Protein AF-A0A970F0F8-F1 (afdb_monomer_lite)

Foldseek 3Di:
DDPPPPDPDQKDWDFDDDPNDGPDIAIDHALDVVVRHGDDSPRDDDPPPVVLVVVLVVQVVCVVVVNFDQQAQPCVVVVVDDDPDPCSRRQGNVCVSVVNSPDDDPVVCVVPPPDDDPPPPDDDD

Secondary structure (DSSP, 8-state):
-------S-SEEEEEEEETTEEEEEEEEEEEETTTTEE--TT-----GGGHHHHHHHHHHHHHHTTS--TTSBGGGT-TT---SSGGGGG-BHHHHHTT-S-PPPHHHHHHS-SSPPPPS-PPP-

pLDDT: mean 85.08, std 20.44, range [35.25, 98.69]

Radius of gyration: 21.73 Å; chains: 1; bounding box: 48×27×54 Å

Sequence (125 aa):
MLETLATSASAATVAILGGDDIVYGEAFGMANPRDQVPASTHTQFNIGLISKVFAAAAILMLRDDSLIGLDEPVIAHLPEFTMAHPRHTLITVRMLLNHTSGLPGTHAAMTASPWPKPSSSAPQA

Structure (mmCIF, N/CA/C/O backbone):
data_AF-A0A970F0F8-F1
#
_entry.id   AF-A0A970F0F8-F1
#
loop_
_atom_site.group_PDB
_atom_site.id
_atom_site.type_symbol
_atom_site.label_atom_id
_atom_site.label_alt_id
_atom_site.label_comp_id
_atom_site.label_asym_id
_atom_site.label_entity_id
_atom_site.label_seq_id
_atom_site.pdbx_PDB_ins_code
_atom_site.Cartn_x
_atom_site.Cartn_y
_atom_site.Cartn_z
_atom_site.occupancy
_atom_site.B_iso_or_equiv
_atom_site.auth_seq_id
_atom_site.auth_comp_id
_atom_site.auth_asym_id
_atom_site.auth_atom_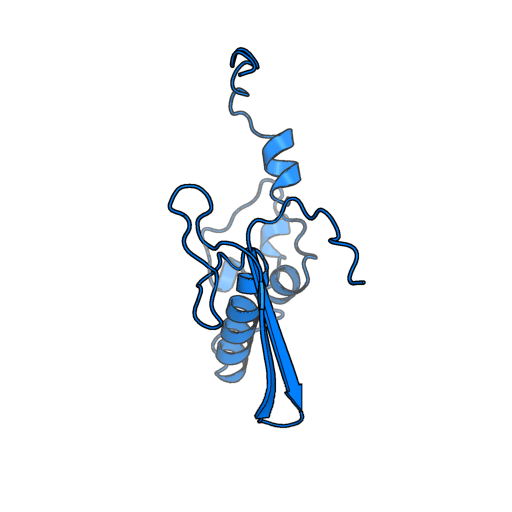id
_atom_site.pdbx_PDB_model_num
ATOM 1 N N . MET A 1 1 ? -14.343 -16.450 31.538 1.00 35.25 1 MET A N 1
ATOM 2 C CA . MET A 1 1 ? -12.939 -16.276 31.954 1.00 35.25 1 MET A CA 1
ATOM 3 C C . MET A 1 1 ? -12.134 -16.052 30.683 1.00 35.25 1 MET A C 1
ATOM 5 O O . MET A 1 1 ? -11.707 -17.013 30.066 1.00 35.25 1 MET A O 1
ATOM 9 N N . LEU A 1 2 ? -12.089 -14.806 30.205 1.00 38.09 2 LEU A N 1
ATOM 10 C CA . LEU A 1 2 ? -11.228 -14.406 29.092 1.00 38.09 2 LEU A CA 1
ATOM 11 C C . LEU A 1 2 ? -9.954 -13.892 29.748 1.00 38.09 2 LEU A C 1
ATOM 13 O O . LEU A 1 2 ? -9.971 -12.833 30.371 1.00 38.09 2 LEU A O 1
ATOM 17 N N . GLU A 1 3 ? -8.901 -14.704 29.720 1.00 39.94 3 GLU A N 1
ATOM 18 C CA . GLU A 1 3 ? -7.576 -14.242 30.107 1.00 39.94 3 GLU A CA 1
ATOM 19 C C . GLU A 1 3 ? -7.193 -13.105 29.166 1.00 39.94 3 GLU A C 1
ATOM 21 O O . GLU A 1 3 ? -7.081 -13.281 27.952 1.00 39.94 3 GLU A O 1
ATOM 26 N N . THR A 1 4 ? -7.052 -11.915 29.740 1.00 45.69 4 THR A N 1
ATOM 27 C CA . THR A 1 4 ? -6.481 -10.754 29.077 1.00 45.69 4 THR A CA 1
ATOM 28 C C . THR A 1 4 ? -5.088 -11.145 28.606 1.00 45.69 4 THR A C 1
ATOM 30 O O . THR A 1 4 ? -4.149 -11.197 29.400 1.00 45.69 4 THR A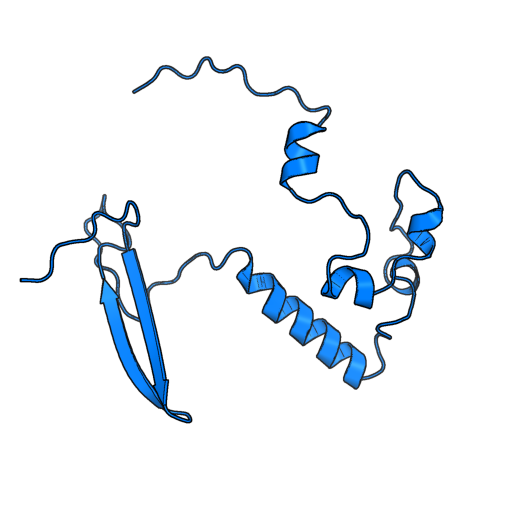 O 1
ATOM 33 N N . LEU A 1 5 ? -4.936 -11.424 27.310 1.00 44.66 5 LEU A N 1
ATOM 34 C CA . LEU A 1 5 ? -3.633 -11.338 26.671 1.00 44.66 5 LEU A CA 1
ATOM 35 C C . LEU A 1 5 ? -3.163 -9.910 26.937 1.00 44.66 5 LEU A C 1
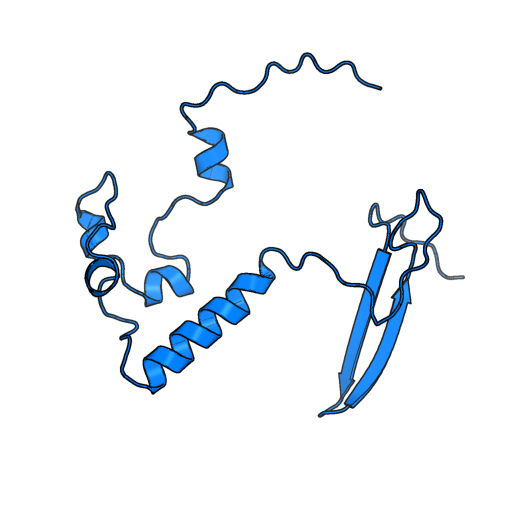ATOM 37 O O . LEU A 1 5 ? -3.749 -8.961 26.421 1.00 44.66 5 LEU A O 1
ATOM 41 N N . ALA A 1 6 ? -2.174 -9.752 27.815 1.00 45.75 6 ALA A N 1
ATOM 42 C CA . ALA A 1 6 ? -1.528 -8.477 28.070 1.00 45.75 6 ALA A CA 1
ATOM 43 C C . ALA A 1 6 ? -0.773 -8.071 26.798 1.00 45.75 6 ALA A C 1
ATOM 45 O O . ALA A 1 6 ? 0.431 -8.270 26.659 1.00 45.75 6 ALA A O 1
ATOM 46 N N . THR A 1 7 ? -1.512 -7.568 25.816 1.00 55.59 7 THR A N 1
ATOM 47 C CA . THR A 1 7 ? -0.962 -6.954 24.623 1.00 55.59 7 THR A CA 1
ATOM 48 C C . THR A 1 7 ? -0.483 -5.564 25.011 1.00 55.59 7 THR A C 1
ATOM 50 O O . THR A 1 7 ? -1.224 -4.799 25.620 1.00 55.59 7 THR A O 1
ATOM 53 N N . SER A 1 8 ? 0.735 -5.198 24.618 1.00 73.69 8 SER A N 1
ATOM 54 C CA . SER A 1 8 ? 1.240 -3.818 24.712 1.00 73.69 8 SER A CA 1
ATOM 55 C C . SER A 1 8 ? 0.449 -2.817 23.854 1.00 73.69 8 SER A C 1
ATOM 57 O O . SER A 1 8 ? 0.688 -1.613 23.927 1.00 73.69 8 SER A O 1
ATOM 59 N N . ALA A 1 9 ? -0.479 -3.298 23.023 1.00 79.56 9 ALA A N 1
ATOM 60 C CA . ALA A 1 9 ? -1.382 -2.473 22.240 1.00 79.56 9 ALA A CA 1
ATOM 61 C C . ALA A 1 9 ? -2.463 -1.851 23.135 1.00 79.56 9 ALA A C 1
ATOM 63 O O . ALA A 1 9 ? -3.159 -2.554 23.865 1.00 79.56 9 ALA A O 1
ATOM 64 N N . SER A 1 10 ? -2.631 -0.529 23.045 1.00 91.94 10 SER A N 1
ATOM 65 C CA . SER A 1 10 ? -3.657 0.194 23.799 1.00 91.94 10 SER A CA 1
ATOM 66 C C . SER A 1 10 ? -5.064 -0.006 23.245 1.00 91.94 10 SER A C 1
ATOM 68 O O . SER A 1 10 ? -6.020 0.102 24.005 1.00 91.94 10 SER A O 1
ATOM 70 N N . ALA A 1 11 ? -5.195 -0.290 21.946 1.00 95.31 11 ALA A N 1
ATOM 71 C CA . ALA A 1 11 ? -6.470 -0.498 21.273 1.00 95.31 11 ALA A CA 1
ATOM 72 C C . ALA A 1 11 ? -6.344 -1.408 20.047 1.00 95.31 11 ALA A C 1
ATOM 74 O O . ALA A 1 11 ? -5.290 -1.472 19.413 1.00 95.31 11 ALA A O 1
ATOM 75 N N . ALA A 1 12 ? -7.455 -2.049 19.691 1.00 95.56 12 ALA A N 1
ATOM 76 C CA . ALA A 1 12 ? -7.632 -2.784 18.445 1.00 95.56 12 ALA A CA 1
ATOM 77 C C . ALA A 1 12 ? -9.090 -2.694 17.977 1.00 95.56 12 ALA A C 1
ATOM 79 O O . ALA A 1 12 ? -10.007 -2.571 18.787 1.00 95.56 12 ALA A O 1
ATOM 80 N N . THR A 1 13 ? -9.314 -2.805 16.672 1.00 96.50 13 THR A N 1
ATOM 81 C CA . THR A 1 13 ? -10.652 -2.946 16.087 1.00 96.50 13 THR A CA 1
ATOM 82 C C . THR A 1 13 ? -10.625 -4.105 15.107 1.00 96.50 13 THR A C 1
ATOM 84 O O . THR A 1 13 ? -9.689 -4.228 14.318 1.00 96.50 13 THR A O 1
ATOM 87 N N . VAL A 1 14 ? -11.633 -4.970 15.182 1.00 96.88 14 VAL A N 1
ATOM 88 C CA . VAL A 1 14 ? -11.751 -6.181 14.368 1.00 96.88 14 VAL A CA 1
ATOM 89 C C . VAL A 1 14 ? -13.078 -6.142 13.630 1.00 96.88 14 VAL A C 1
ATOM 91 O O . VAL A 1 14 ? -14.106 -5.826 14.224 1.00 96.88 14 VAL A O 1
ATOM 94 N N . ALA A 1 15 ? -13.049 -6.492 12.347 1.00 97.00 15 ALA A N 1
ATOM 95 C CA . ALA A 1 15 ? -14.235 -6.742 11.543 1.00 97.00 15 ALA A CA 1
ATOM 96 C C . ALA A 1 15 ? -14.075 -8.072 10.794 1.00 97.00 15 ALA A C 1
ATOM 98 O O . ALA A 1 15 ? -12.993 -8.371 10.287 1.00 97.00 15 ALA A O 1
ATOM 99 N N . ILE A 1 16 ? -15.143 -8.866 10.729 1.00 97.62 16 ILE A N 1
ATOM 100 C CA . ILE A 1 16 ? -15.229 -10.103 9.947 1.00 97.62 16 ILE A CA 1
ATOM 101 C C . ILE A 1 16 ? -16.334 -9.908 8.918 1.00 97.62 16 ILE A C 1
ATOM 103 O O . ILE A 1 16 ? -17.457 -9.547 9.275 1.00 97.62 16 ILE A O 1
ATOM 107 N N . LEU A 1 17 ? -16.008 -10.150 7.651 1.00 97.44 17 LEU A N 1
ATOM 108 C CA . LEU A 1 17 ? -16.959 -10.078 6.550 1.00 97.44 17 LEU A CA 1
ATOM 109 C C . LEU A 1 17 ? -17.471 -11.479 6.203 1.00 97.44 17 LEU A C 1
ATOM 111 O O . LEU A 1 17 ? -16.699 -12.440 6.168 1.00 97.44 17 LEU A O 1
ATOM 115 N N . GLY A 1 18 ? -18.767 -11.581 5.927 1.00 97.44 18 GLY A N 1
ATOM 116 C CA . GLY A 1 18 ? -19.420 -12.746 5.344 1.00 97.44 18 GLY A CA 1
ATOM 117 C C . GLY A 1 18 ? -20.191 -12.309 4.103 1.00 97.44 18 GLY A C 1
ATOM 118 O O . GLY A 1 18 ? -21.243 -11.693 4.222 1.00 97.44 18 GLY A O 1
ATOM 119 N N . GLY A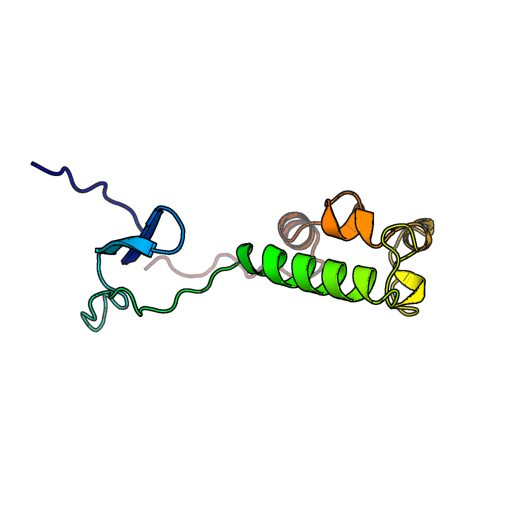 1 19 ? -19.660 -12.609 2.915 1.00 95.88 19 GLY A N 1
ATOM 120 C CA . GLY A 1 19 ? -20.148 -11.985 1.682 1.00 95.88 19 GLY A CA 1
ATOM 121 C C . GLY A 1 19 ? -19.827 -10.489 1.675 1.00 95.88 19 GLY A C 1
ATOM 122 O O . GLY A 1 19 ? -18.692 -10.111 1.969 1.00 95.88 19 GLY A O 1
ATOM 123 N N . ASP A 1 20 ? -20.830 -9.664 1.383 1.00 96.12 20 ASP A N 1
ATOM 124 C CA . ASP A 1 20 ? -20.709 -8.200 1.363 1.00 96.12 20 ASP A CA 1
ATOM 125 C C . ASP A 1 20 ? -21.009 -7.549 2.730 1.00 96.12 20 ASP A C 1
ATOM 127 O O . ASP A 1 20 ? -20.848 -6.339 2.892 1.00 96.12 20 ASP A O 1
ATOM 131 N N . ASP A 1 21 ? -21.407 -8.347 3.729 1.00 96.56 21 ASP A N 1
ATOM 132 C CA . ASP A 1 21 ? -21.834 -7.865 5.042 1.00 96.56 21 ASP A CA 1
ATOM 133 C C . ASP A 1 21 ? -20.756 -8.050 6.117 1.00 96.56 21 ASP A C 1
ATOM 135 O O . ASP A 1 21 ? -20.065 -9.071 6.183 1.00 96.56 21 ASP A O 1
ATOM 139 N N . ILE A 1 22 ? -20.658 -7.086 7.036 1.00 96.25 22 ILE A N 1
ATOM 140 C CA . ILE A 1 22 ? -19.893 -7.250 8.277 1.00 96.25 22 ILE A CA 1
ATOM 141 C C . ILE A 1 22 ? -20.734 -8.094 9.240 1.00 96.25 22 ILE A C 1
ATOM 143 O O . ILE A 1 22 ? -21.713 -7.616 9.808 1.00 96.25 22 ILE A O 1
ATOM 147 N N . VAL A 1 23 ? -20.333 -9.347 9.451 1.00 97.56 23 VAL A N 1
ATOM 148 C CA . VAL A 1 23 ? -21.024 -10.289 10.353 1.00 97.56 23 VAL A CA 1
ATOM 149 C C . VAL A 1 23 ? -20.556 -10.174 11.805 1.00 97.56 23 VAL A C 1
ATOM 151 O O . VAL A 1 23 ? -21.216 -10.670 12.715 1.00 97.56 23 VAL A O 1
ATOM 154 N N . TYR A 1 24 ? -19.420 -9.513 12.034 1.00 97.06 24 TYR A N 1
ATOM 155 C CA . TYR A 1 24 ? -18.911 -9.183 13.362 1.00 97.06 24 TYR A CA 1
ATOM 156 C C . TYR A 1 24 ? -18.027 -7.939 13.287 1.00 97.06 24 TYR A C 1
ATOM 158 O O . TYR A 1 24 ? -17.189 -7.834 12.393 1.00 97.06 24 TYR A O 1
ATOM 166 N N . GLY A 1 25 ? -18.197 -7.012 14.228 1.00 96.69 25 GLY A N 1
ATOM 167 C CA . GLY A 1 25 ? -17.425 -5.777 14.313 1.00 96.69 25 GLY A CA 1
ATOM 168 C C . GLY A 1 25 ? -17.328 -5.308 15.759 1.00 96.69 25 GLY A C 1
ATOM 169 O O . GLY A 1 25 ? -18.350 -5.014 16.373 1.00 96.69 25 GLY A O 1
ATOM 170 N N . GLU A 1 26 ? -16.117 -5.236 16.304 1.00 97.69 26 GLU A N 1
ATOM 171 C CA . GLU A 1 26 ? -15.897 -4.856 17.701 1.00 97.69 26 GLU A CA 1
ATOM 172 C C . GLU A 1 26 ? -14.590 -4.073 17.867 1.00 97.69 26 GLU A C 1
ATOM 174 O O . GLU A 1 26 ? -13.635 -4.233 17.101 1.00 97.69 26 GLU A O 1
ATOM 179 N N . ALA A 1 27 ? -14.556 -3.200 18.873 1.00 97.12 27 ALA A N 1
ATOM 180 C CA . ALA A 1 27 ? -13.375 -2.450 19.264 1.00 97.12 27 ALA A CA 1
ATOM 181 C C . ALA A 1 27 ? -13.019 -2.750 20.720 1.00 97.12 27 ALA A C 1
ATOM 183 O O . ALA A 1 27 ? -13.887 -2.843 21.584 1.00 97.12 27 ALA A O 1
ATOM 184 N N . PHE A 1 28 ? -11.723 -2.866 20.978 1.00 95.69 28 PHE A N 1
ATOM 185 C CA . PHE A 1 28 ? -11.153 -3.224 22.266 1.00 95.69 28 PHE A CA 1
ATOM 186 C C . PHE A 1 28 ? -10.162 -2.149 22.707 1.00 95.69 28 PHE A C 1
ATOM 188 O O . PHE A 1 28 ? -9.404 -1.618 21.893 1.00 95.69 28 PHE A O 1
ATOM 195 N N . GLY A 1 29 ? -10.126 -1.879 24.011 1.00 94.69 29 GLY A N 1
ATOM 196 C CA . GLY A 1 29 ? -9.142 -0.994 24.632 1.00 94.69 29 GLY A CA 1
ATOM 197 C C . GLY A 1 29 ? -9.436 0.504 24.486 1.00 94.69 29 GLY A C 1
ATOM 198 O O . GLY A 1 29 ? -10.566 0.931 24.252 1.00 94.69 29 GLY A O 1
ATOM 199 N N . MET A 1 30 ? -8.393 1.309 24.671 1.00 95.31 30 MET A N 1
ATOM 200 C CA . MET A 1 30 ? -8.423 2.769 24.688 1.00 95.31 30 MET A CA 1
ATOM 201 C C . MET A 1 30 ? -7.655 3.331 23.490 1.00 95.31 30 MET A C 1
ATOM 203 O O . MET A 1 30 ? -6.434 3.171 23.387 1.00 95.31 30 MET A O 1
ATOM 207 N N . ALA A 1 31 ? -8.357 4.036 22.599 1.00 94.88 31 ALA A N 1
ATOM 208 C CA . ALA A 1 31 ? -7.741 4.789 21.508 1.00 94.88 31 ALA A CA 1
ATOM 209 C C . ALA A 1 31 ? -6.745 5.833 22.041 1.00 94.88 31 ALA A C 1
ATOM 211 O O . ALA A 1 31 ? -5.704 6.070 21.431 1.00 94.88 31 ALA A O 1
ATOM 212 N N . ASN A 1 32 ? -7.036 6.409 23.211 1.00 94.44 32 ASN A N 1
ATOM 213 C CA . ASN A 1 32 ? -6.102 7.247 23.951 1.00 94.44 32 ASN A CA 1
ATOM 214 C C . ASN A 1 32 ? -6.172 6.924 25.455 1.00 94.44 32 ASN A C 1
ATOM 216 O O . ASN A 1 32 ? -7.072 7.407 26.140 1.00 94.44 32 ASN A O 1
ATOM 220 N N . PRO A 1 33 ? -5.221 6.137 25.994 1.00 91.69 33 PRO A N 1
ATOM 221 C CA . PRO A 1 33 ? -5.194 5.795 27.415 1.00 91.69 33 PRO A CA 1
ATOM 222 C C . PRO A 1 33 ? -4.983 6.988 28.352 1.00 91.69 33 PRO A C 1
ATOM 224 O O . PRO A 1 33 ? -5.475 6.962 29.476 1.00 91.69 33 PRO A O 1
ATOM 227 N N . ARG A 1 34 ? -4.255 8.029 27.920 1.00 93.62 34 ARG A N 1
ATOM 228 C CA . ARG A 1 34 ? -3.994 9.209 28.766 1.00 93.62 34 ARG A CA 1
ATOM 229 C C . ARG A 1 34 ? -5.273 9.987 29.036 1.00 93.62 34 ARG A C 1
ATOM 231 O O . ARG A 1 34 ? -5.541 10.331 30.180 1.00 93.62 34 ARG A O 1
ATOM 238 N N . ASP A 1 35 ? -6.078 10.154 27.996 1.00 95.94 35 ASP A N 1
ATOM 239 C CA . ASP A 1 35 ? -7.339 10.893 28.061 1.00 95.94 35 ASP A CA 1
ATOM 240 C C . ASP A 1 35 ? -8.549 9.968 28.286 1.00 95.94 35 ASP A C 1
ATOM 242 O O . ASP A 1 35 ? -9.690 10.410 28.193 1.00 95.94 35 ASP A O 1
ATOM 246 N N . GLN A 1 36 ? -8.307 8.679 28.572 1.00 94.31 36 GLN A N 1
ATOM 247 C CA . GLN A 1 36 ? -9.332 7.649 28.798 1.00 94.31 36 GLN A CA 1
ATOM 248 C C . GLN A 1 36 ? -10.378 7.575 27.670 1.00 94.31 36 GLN A C 1
ATOM 250 O O . GLN A 1 36 ? -11.566 7.371 27.912 1.00 94.31 36 GLN A O 1
ATOM 255 N N . VAL A 1 37 ? -9.936 7.739 26.420 1.00 96.75 37 VAL A N 1
ATOM 256 C CA . VAL A 1 37 ? -10.812 7.657 25.245 1.00 96.75 37 VAL A CA 1
ATOM 257 C C . VAL A 1 37 ? -10.917 6.195 24.805 1.00 96.75 37 VAL A C 1
ATOM 259 O O . VAL A 1 37 ? -9.907 5.645 24.344 1.00 96.75 37 VAL A O 1
ATOM 262 N N . PRO A 1 38 ? -12.100 5.559 24.900 1.00 96.62 38 PRO A N 1
ATOM 263 C CA . PRO A 1 38 ? -12.292 4.190 24.438 1.00 96.62 38 PRO A CA 1
ATOM 264 C C . PRO A 1 38 ? -12.163 4.102 22.916 1.00 96.62 38 PRO A C 1
ATOM 266 O O . PRO A 1 38 ? -12.499 5.036 22.186 1.00 96.62 38 PRO A O 1
ATOM 269 N N . ALA A 1 39 ? -11.666 2.968 22.427 1.00 97.25 39 ALA A N 1
ATOM 270 C CA . ALA A 1 39 ? -11.727 2.668 21.005 1.00 97.25 39 ALA A CA 1
ATOM 271 C C . ALA A 1 39 ? -13.177 2.399 20.572 1.00 97.25 39 ALA A C 1
ATOM 273 O O . ALA A 1 39 ? -14.003 1.920 21.345 1.00 97.25 39 ALA A O 1
ATOM 274 N N . SER A 1 40 ? -13.477 2.689 19.311 1.00 97.38 40 SER A N 1
ATOM 275 C CA . SER A 1 40 ? -14.747 2.365 18.663 1.00 97.38 40 SER A CA 1
ATOM 276 C C . SER A 1 40 ? -14.476 1.770 17.286 1.00 97.38 40 SER A C 1
ATOM 278 O O . SER A 1 40 ? -13.361 1.864 16.771 1.00 97.38 40 SER A O 1
ATOM 280 N N . THR A 1 41 ? -15.500 1.214 16.644 1.00 96.56 41 THR A N 1
ATOM 281 C CA . THR A 1 41 ? -15.404 0.727 15.258 1.00 96.56 41 THR A CA 1
ATOM 282 C C . THR A 1 41 ? -15.096 1.833 14.237 1.00 96.56 41 THR A C 1
ATOM 284 O O . THR A 1 41 ? -14.775 1.533 13.091 1.00 96.56 41 THR A O 1
ATOM 287 N N . HIS A 1 42 ? -15.136 3.106 14.650 1.00 96.12 42 HIS A N 1
ATOM 288 C CA . HIS A 1 42 ? -14.767 4.272 13.844 1.00 96.12 42 HIS A CA 1
ATOM 289 C C . HIS A 1 42 ? -13.392 4.860 14.201 1.00 96.12 42 HIS A C 1
ATOM 291 O O . HIS A 1 42 ? -12.993 5.877 13.631 1.00 96.12 42 HIS A O 1
ATOM 297 N N . THR A 1 43 ? -12.658 4.263 15.146 1.00 96.38 43 THR A N 1
ATOM 298 C CA . THR A 1 43 ? -11.310 4.723 15.497 1.00 96.38 43 THR A CA 1
ATOM 299 C C . THR A 1 43 ? -10.371 4.564 14.301 1.00 96.38 43 THR A C 1
ATOM 301 O O . THR A 1 43 ? -10.244 3.485 13.727 1.00 96.38 43 THR A O 1
ATOM 304 N N . GLN A 1 44 ? -9.693 5.650 13.927 1.00 95.75 44 GLN A N 1
ATOM 305 C CA . GLN A 1 44 ? -8.690 5.632 12.866 1.00 95.75 44 GLN A CA 1
ATOM 306 C C . GLN A 1 44 ? -7.332 5.197 13.418 1.00 95.75 44 GLN A C 1
ATOM 308 O O . GLN A 1 44 ? -6.892 5.671 14.466 1.00 95.75 44 GLN A O 1
ATOM 313 N N . PHE A 1 45 ? -6.650 4.330 12.673 1.00 94.38 45 PHE A N 1
ATOM 314 C CA . PHE A 1 45 ? -5.311 3.846 12.992 1.00 94.38 45 PHE A CA 1
ATOM 315 C C . PHE A 1 45 ? -4.349 4.156 11.846 1.00 94.38 45 PHE A C 1
ATOM 317 O O . PHE A 1 45 ? -4.726 4.144 10.674 1.00 94.38 45 PHE A O 1
ATOM 324 N N . ASN A 1 46 ? -3.074 4.368 12.174 1.00 94.19 46 ASN A N 1
ATOM 325 C CA . ASN A 1 46 ? -2.021 4.418 11.165 1.00 94.19 46 ASN A CA 1
ATOM 326 C C . ASN A 1 46 ? -1.793 3.010 10.600 1.00 94.19 46 ASN A C 1
ATOM 328 O O . ASN A 1 46 ? -1.249 2.144 11.279 1.00 94.19 46 ASN A O 1
ATOM 332 N N . ILE A 1 47 ? -2.177 2.793 9.342 1.00 94.00 47 ILE A N 1
ATOM 333 C CA . ILE A 1 47 ? -2.178 1.459 8.714 1.00 94.00 47 ILE A CA 1
ATOM 334 C C . ILE A 1 47 ? -0.790 0.984 8.240 1.00 94.00 47 ILE A C 1
ATOM 336 O O . ILE A 1 47 ? -0.621 -0.160 7.815 1.00 94.00 47 ILE A O 1
ATOM 340 N N . GLY A 1 48 ? 0.226 1.850 8.302 1.00 93.25 48 GLY A N 1
ATOM 341 C CA . GLY A 1 48 ? 1.619 1.500 8.020 1.00 93.25 48 GLY A CA 1
ATOM 342 C C . GLY A 1 48 ? 1.819 0.834 6.654 1.00 93.25 48 GLY A C 1
ATOM 343 O O . GLY A 1 48 ? 1.511 1.406 5.612 1.00 93.25 48 GLY A O 1
ATOM 344 N N . LEU A 1 49 ? 2.371 -0.383 6.641 1.00 93.94 49 LEU A N 1
ATOM 345 C CA . LEU A 1 49 ? 2.703 -1.090 5.398 1.00 93.94 49 LEU A CA 1
ATOM 346 C C . LEU A 1 49 ? 1.475 -1.521 4.583 1.00 93.94 49 LEU A C 1
ATOM 348 O O . LEU A 1 49 ? 1.636 -1.763 3.387 1.00 93.94 49 LEU A O 1
ATOM 352 N N . ILE A 1 50 ? 0.274 -1.547 5.173 1.00 96.44 50 ILE A N 1
ATOM 353 C CA . ILE A 1 50 ? -0.977 -1.825 4.447 1.00 96.44 50 ILE A CA 1
ATOM 354 C C . ILE A 1 50 ? -1.186 -0.800 3.320 1.00 96.44 50 ILE A C 1
ATOM 356 O O . ILE A 1 50 ? -1.710 -1.151 2.265 1.00 96.44 50 ILE A O 1
ATOM 360 N N . SER A 1 51 ? -0.662 0.425 3.461 1.00 96.69 51 SER A N 1
ATOM 361 C CA . SER A 1 51 ? -0.678 1.449 2.406 1.00 96.69 51 SER A CA 1
ATOM 362 C C . SER A 1 51 ? -0.124 0.963 1.055 1.00 96.69 51 SER A C 1
ATOM 364 O O . SER A 1 51 ? -0.530 1.472 0.012 1.00 96.69 51 SER A O 1
ATOM 366 N N . LYS A 1 52 ? 0.768 -0.041 1.034 1.00 96.06 52 LYS A N 1
ATOM 367 C CA . LYS A 1 52 ? 1.307 -0.617 -0.213 1.00 96.06 52 LYS A CA 1
ATOM 368 C C . LYS A 1 52 ? 0.244 -1.292 -1.070 1.00 96.06 52 LYS A C 1
ATOM 370 O O . LYS A 1 52 ? 0.375 -1.264 -2.286 1.00 96.06 52 LYS A O 1
ATOM 375 N N . VAL A 1 53 ? -0.795 -1.868 -0.464 1.00 97.31 53 VAL A N 1
ATOM 376 C CA . VAL A 1 53 ? -1.882 -2.522 -1.209 1.00 97.31 53 VAL A CA 1
ATOM 377 C C . VAL A 1 53 ? -2.634 -1.493 -2.053 1.00 97.31 53 VAL A C 1
ATOM 379 O O . VAL A 1 53 ? -2.897 -1.740 -3.224 1.00 97.31 53 VAL A O 1
ATOM 382 N N . PHE A 1 54 ? -2.887 -0.304 -1.501 1.00 97.88 54 PHE A N 1
ATOM 383 C CA . PHE A 1 54 ? -3.519 0.797 -2.232 1.00 97.88 54 PHE A CA 1
ATOM 384 C C . PHE A 1 54 ? -2.632 1.323 -3.364 1.00 97.88 54 PHE A C 1
ATOM 386 O O . PHE A 1 54 ? -3.107 1.510 -4.481 1.00 97.88 54 PHE A O 1
ATOM 393 N N . ALA A 1 55 ? -1.333 1.510 -3.106 1.00 97.25 55 ALA A N 1
ATOM 394 C CA . ALA A 1 55 ? -0.387 1.921 -4.143 1.00 97.25 55 ALA A CA 1
ATOM 395 C C . ALA A 1 55 ? -0.281 0.878 -5.273 1.00 97.25 55 ALA A C 1
ATOM 397 O O . ALA A 1 55 ? -0.277 1.238 -6.447 1.00 97.25 55 ALA A O 1
ATOM 398 N N . ALA A 1 56 ? -0.245 -0.412 -4.928 1.00 98.19 56 ALA A N 1
ATOM 399 C CA . ALA A 1 56 ? -0.237 -1.498 -5.900 1.00 98.19 56 ALA A CA 1
ATOM 400 C C . ALA A 1 56 ? -1.524 -1.522 -6.735 1.00 98.19 56 ALA A C 1
ATOM 402 O O . ALA A 1 56 ? -1.444 -1.626 -7.955 1.00 98.19 56 ALA A O 1
ATOM 403 N N . ALA A 1 57 ? -2.692 -1.363 -6.105 1.00 98.44 57 ALA A N 1
ATOM 404 C CA . ALA A 1 57 ? -3.968 -1.276 -6.810 1.00 98.44 57 ALA A CA 1
ATOM 405 C C . ALA A 1 57 ? -3.992 -0.100 -7.798 1.00 98.44 57 ALA A C 1
ATOM 407 O O . ALA A 1 57 ? -4.349 -0.292 -8.955 1.00 98.44 57 ALA A O 1
ATOM 408 N N . ALA A 1 58 ? -3.526 1.084 -7.387 1.00 98.38 58 ALA A N 1
ATOM 409 C CA . ALA A 1 58 ? -3.436 2.245 -8.271 1.00 98.38 58 ALA A CA 1
ATOM 410 C C . ALA A 1 58 ? -2.523 1.991 -9.486 1.00 98.38 58 ALA A C 1
ATOM 412 O O . ALA A 1 58 ? -2.883 2.339 -10.607 1.00 98.38 58 ALA A O 1
ATOM 413 N N . ILE A 1 59 ? -1.373 1.335 -9.292 1.00 98.25 59 ILE A N 1
ATOM 414 C CA . ILE A 1 59 ? -0.473 0.961 -10.396 1.00 98.25 59 ILE A CA 1
ATOM 415 C C . ILE A 1 59 ? -1.144 -0.038 -11.347 1.00 98.25 59 ILE A C 1
ATOM 417 O O . ILE A 1 59 ? -0.995 0.076 -12.560 1.00 98.25 59 ILE A O 1
ATOM 421 N N . LEU A 1 60 ? -1.897 -1.007 -10.820 1.00 98.31 60 LEU A N 1
ATOM 422 C CA . LEU A 1 60 ? -2.619 -1.973 -11.649 1.00 98.31 60 LEU A CA 1
ATOM 423 C C . LEU A 1 60 ? -3.765 -1.320 -12.435 1.00 98.31 60 LEU A C 1
ATOM 425 O O . LEU A 1 60 ? -3.934 -1.646 -13.604 1.00 98.31 60 LEU A O 1
ATOM 429 N N . MET A 1 61 ? -4.469 -0.345 -11.854 1.00 98.69 61 MET A N 1
ATOM 430 C CA . MET A 1 61 ? -5.462 0.457 -12.580 1.00 98.69 61 MET A CA 1
ATOM 431 C C . MET A 1 61 ? -4.816 1.247 -13.726 1.00 98.69 61 MET A C 1
ATOM 433 O O . MET A 1 61 ? -5.275 1.169 -14.859 1.00 98.69 61 MET A O 1
ATOM 437 N N . LEU A 1 62 ? -3.694 1.932 -13.466 1.00 98.31 62 LEU A N 1
ATOM 438 C CA . LEU A 1 62 ? -2.930 2.627 -14.512 1.00 98.31 62 LEU A CA 1
ATOM 439 C C . LEU A 1 62 ? -2.455 1.667 -15.611 1.00 98.31 62 LEU A C 1
ATOM 441 O O . LEU A 1 62 ? -2.366 2.049 -16.778 1.00 98.31 62 LEU A O 1
ATOM 445 N N . ARG A 1 63 ? -2.146 0.416 -15.252 1.00 98.19 63 ARG A N 1
ATOM 446 C CA . ARG A 1 63 ? -1.766 -0.614 -16.221 1.00 98.19 63 ARG A CA 1
ATOM 447 C C . ARG A 1 63 ? -2.937 -1.013 -17.098 1.00 98.19 63 ARG A C 1
ATOM 449 O O . ARG A 1 63 ? -2.748 -1.214 -18.295 1.00 98.19 63 ARG A O 1
ATOM 456 N N . ASP A 1 64 ? -4.119 -1.155 -16.514 1.00 98.44 64 ASP A N 1
ATOM 457 C CA . ASP A 1 64 ? -5.328 -1.501 -17.257 1.00 98.44 64 ASP A CA 1
ATOM 458 C C . ASP A 1 64 ? -5.712 -0.376 -18.229 1.00 98.44 64 ASP A C 1
ATOM 460 O O . ASP A 1 64 ? -6.071 -0.653 -19.374 1.00 98.44 64 ASP A O 1
ATOM 464 N N . ASP A 1 65 ? -5.467 0.878 -17.841 1.00 98.38 65 ASP A N 1
ATOM 465 C CA . ASP A 1 65 ? -5.597 2.059 -18.704 1.00 98.38 65 ASP A CA 1
ATOM 466 C C . ASP A 1 65 ? -4.451 2.209 -19.728 1.00 98.38 65 ASP A C 1
ATOM 468 O O . ASP A 1 65 ? -4.411 3.173 -20.492 1.00 98.38 65 ASP A O 1
ATOM 472 N N . SER A 1 66 ? -3.509 1.257 -19.781 1.00 97.38 66 SER A N 1
ATOM 473 C CA . SER A 1 66 ? -2.327 1.278 -20.661 1.00 97.38 66 SER A CA 1
ATOM 474 C C . SER A 1 66 ? -1.412 2.499 -20.469 1.00 97.38 66 SER A C 1
ATOM 476 O O . SER A 1 66 ? -0.660 2.863 -21.372 1.00 97.38 66 SER A O 1
ATOM 478 N N . LEU A 1 67 ? -1.450 3.118 -19.286 1.00 97.62 67 LEU A N 1
ATOM 479 C CA . LEU A 1 67 ? -0.594 4.246 -18.905 1.00 97.62 67 LEU A CA 1
ATOM 480 C C . LEU A 1 67 ? 0.744 3.791 -18.306 1.00 97.62 67 LEU A C 1
ATOM 482 O O . LEU A 1 67 ? 1.700 4.561 -18.299 1.00 97.62 67 LEU A O 1
ATOM 486 N N . ILE A 1 68 ? 0.813 2.552 -17.806 1.00 97.56 68 ILE A N 1
ATOM 487 C CA . ILE A 1 68 ? 2.026 1.948 -17.239 1.00 97.56 68 ILE A CA 1
ATOM 488 C C . ILE A 1 68 ? 2.117 0.455 -17.617 1.00 97.56 68 ILE A C 1
ATOM 490 O O . ILE A 1 68 ? 1.151 -0.301 -17.535 1.00 97.56 68 ILE A O 1
ATOM 494 N N . GLY A 1 69 ? 3.282 -0.002 -18.050 1.00 98.00 69 GLY A N 1
ATOM 495 C CA . GLY A 1 69 ? 3.629 -1.395 -18.305 1.00 98.00 69 GLY A CA 1
ATOM 496 C C . GLY A 1 69 ? 4.395 -2.018 -17.136 1.00 98.00 69 GLY A C 1
ATOM 497 O O . GLY A 1 69 ? 5.439 -1.537 -16.720 1.00 98.00 69 GLY A O 1
ATOM 498 N N . LEU A 1 70 ? 3.948 -3.170 -16.628 1.00 98.38 70 LEU A N 1
ATOM 499 C CA . LEU A 1 70 ? 4.625 -3.809 -15.485 1.00 98.38 70 LEU A CA 1
ATOM 500 C C . LEU A 1 70 ? 6.073 -4.232 -15.782 1.00 98.38 70 LEU A C 1
ATOM 502 O O . LEU A 1 70 ? 6.909 -4.247 -14.881 1.00 98.38 70 LEU A O 1
ATOM 506 N N . ASP A 1 71 ? 6.373 -4.581 -17.030 1.00 98.31 71 ASP A N 1
ATOM 507 C CA . ASP A 1 71 ? 7.700 -5.042 -17.448 1.00 98.31 71 ASP A CA 1
ATOM 508 C C . ASP A 1 71 ? 8.556 -3.923 -18.055 1.00 98.31 71 ASP A C 1
ATOM 510 O O . ASP A 1 71 ? 9.657 -4.177 -18.542 1.00 98.31 71 ASP A O 1
ATOM 514 N N . GLU A 1 72 ? 8.084 -2.676 -18.000 1.00 97.69 72 GLU A N 1
ATOM 515 C CA . GLU A 1 72 ? 8.869 -1.533 -18.442 1.00 97.69 72 GLU A CA 1
ATOM 516 C C . GLU A 1 72 ? 9.830 -1.055 -17.337 1.00 97.69 72 GLU A C 1
ATOM 518 O O . GLU A 1 72 ? 9.524 -1.180 -16.142 1.00 97.69 72 GLU A O 1
ATOM 523 N N . PRO A 1 73 ? 10.988 -0.481 -17.703 1.00 98.06 73 PRO A N 1
ATOM 524 C CA . PRO A 1 73 ? 11.879 0.152 -16.743 1.00 98.06 73 PRO A CA 1
ATOM 525 C C . PRO A 1 73 ? 11.229 1.340 -16.024 1.00 98.06 73 PRO A C 1
ATOM 527 O O . PRO A 1 73 ? 10.654 2.219 -16.658 1.00 98.06 73 PRO A O 1
ATOM 530 N N . VAL A 1 74 ? 11.427 1.448 -14.709 1.00 97.19 74 VAL A N 1
ATOM 531 C CA . VAL A 1 74 ? 10.918 2.565 -13.884 1.00 97.19 74 VAL A CA 1
ATOM 532 C C . VAL A 1 74 ? 11.429 3.921 -14.376 1.00 97.19 74 VAL A C 1
ATOM 534 O O . VAL A 1 74 ? 10.716 4.917 -14.291 1.00 97.19 74 VAL A O 1
ATOM 537 N N . ILE A 1 75 ? 12.635 3.959 -14.948 1.00 97.62 75 ILE A N 1
ATOM 538 C CA . ILE A 1 75 ? 13.227 5.175 -15.523 1.00 97.62 75 ILE A CA 1
ATOM 539 C C . ILE A 1 75 ? 12.428 5.752 -16.705 1.00 97.62 75 ILE A C 1
ATOM 541 O O . ILE A 1 75 ? 12.640 6.905 -17.060 1.00 97.62 75 ILE A O 1
ATOM 545 N N . ALA A 1 76 ? 11.518 4.981 -17.313 1.00 96.56 76 ALA A N 1
ATOM 546 C CA . ALA A 1 76 ? 10.605 5.492 -18.336 1.00 96.56 76 ALA A CA 1
ATOM 547 C C . ALA A 1 76 ? 9.582 6.485 -17.751 1.00 96.56 76 ALA A C 1
ATOM 549 O O . ALA A 1 76 ? 9.144 7.393 -18.452 1.00 96.56 76 ALA A O 1
ATOM 550 N N . HIS A 1 77 ? 9.253 6.334 -16.463 1.00 95.31 77 HIS A N 1
ATOM 551 C CA . HIS A 1 77 ? 8.307 7.181 -15.724 1.00 95.31 77 HIS A CA 1
ATOM 552 C C . HIS A 1 77 ? 8.987 8.151 -14.766 1.00 95.31 77 HIS A C 1
ATOM 554 O O . HIS A 1 77 ? 8.441 9.210 -14.477 1.00 95.31 77 HIS A O 1
ATOM 560 N N . LEU A 1 78 ? 10.177 7.789 -14.281 1.00 96.00 78 LEU A N 1
ATOM 561 C CA . LEU A 1 78 ? 10.994 8.579 -13.360 1.00 96.00 78 LEU A CA 1
ATOM 562 C C . LEU A 1 78 ? 12.416 8.733 -13.929 1.00 96.00 78 LEU A C 1
ATOM 564 O O . LEU A 1 78 ? 13.329 8.031 -13.480 1.00 96.00 78 LEU A O 1
ATOM 568 N N . PRO A 1 79 ? 12.633 9.598 -14.939 1.00 95.50 79 PRO A N 1
ATOM 569 C CA . PRO A 1 79 ? 13.928 9.734 -15.616 1.00 95.50 79 PRO A CA 1
ATOM 570 C C . PRO A 1 79 ? 15.092 10.119 -14.691 1.00 95.50 79 PRO A C 1
ATOM 572 O O . PRO A 1 79 ? 16.249 9.823 -14.980 1.00 95.50 79 PRO A O 1
ATOM 575 N N . GLU A 1 80 ? 14.798 10.769 -13.569 1.00 96.12 80 GLU A N 1
ATOM 576 C CA . GLU A 1 80 ? 15.748 11.169 -12.534 1.00 96.12 80 GLU A CA 1
ATOM 577 C C . GLU A 1 80 ? 16.143 10.031 -11.578 1.00 96.12 80 GLU A C 1
ATOM 579 O O . GLU A 1 80 ? 17.062 10.191 -10.770 1.00 96.12 80 GLU A O 1
ATOM 584 N N . PHE A 1 81 ? 15.467 8.878 -11.646 1.00 94.81 81 PHE A N 1
ATOM 585 C CA . PHE A 1 81 ? 15.755 7.745 -10.776 1.00 94.81 81 PHE A CA 1
ATOM 586 C C . PHE A 1 81 ? 17.145 7.166 -11.064 1.00 94.81 81 PHE A C 1
ATOM 588 O O . PHE A 1 81 ? 17.414 6.585 -12.119 1.00 94.81 81 PHE A O 1
ATOM 595 N N . THR A 1 82 ? 18.024 7.265 -10.069 1.00 93.69 82 THR A N 1
ATOM 596 C CA . THR A 1 82 ? 19.399 6.771 -10.121 1.00 93.69 82 THR A CA 1
ATOM 597 C C . THR A 1 82 ? 19.748 5.958 -8.878 1.00 93.69 82 THR A C 1
ATOM 599 O O . THR A 1 82 ? 19.200 6.169 -7.795 1.00 93.69 82 THR A O 1
ATOM 602 N N . MET A 1 83 ? 20.681 5.019 -9.024 1.00 91.31 83 MET A N 1
ATOM 603 C CA . MET A 1 83 ? 21.304 4.310 -7.905 1.00 91.31 83 MET A CA 1
ATOM 604 C C . MET A 1 83 ? 22.804 4.160 -8.154 1.00 91.31 83 MET A C 1
ATOM 606 O O . MET A 1 83 ? 23.273 4.262 -9.284 1.00 91.31 83 MET A O 1
ATOM 610 N N . ALA A 1 84 ? 23.553 3.819 -7.102 1.00 91.25 84 ALA A N 1
ATOM 611 C CA . ALA A 1 84 ? 25.003 3.632 -7.176 1.00 91.25 84 ALA A CA 1
ATOM 612 C C . ALA A 1 84 ? 25.453 2.626 -8.257 1.00 91.25 84 ALA A C 1
ATOM 614 O O . ALA A 1 84 ? 26.520 2.789 -8.842 1.00 91.25 84 ALA A O 1
ATOM 615 N N . HIS A 1 85 ? 24.659 1.583 -8.529 1.00 92.12 85 HIS A N 1
ATOM 616 C CA . HIS A 1 85 ? 24.964 0.610 -9.578 1.00 92.12 85 HIS A CA 1
ATOM 617 C C . HIS A 1 85 ? 24.222 0.960 -10.880 1.00 92.12 85 HIS A C 1
ATOM 619 O O . HIS A 1 85 ? 22.995 1.068 -10.847 1.00 92.12 85 HIS A O 1
ATOM 625 N N . PRO A 1 86 ? 24.886 0.961 -12.057 1.00 93.56 86 PRO A N 1
ATOM 626 C CA . PRO A 1 86 ? 24.261 1.289 -13.351 1.00 93.56 86 PRO A CA 1
ATOM 627 C C . PRO A 1 86 ? 23.120 0.358 -13.797 1.00 93.56 86 PRO A C 1
ATOM 629 O O . PRO A 1 86 ? 22.438 0.648 -14.771 1.00 93.56 86 PRO A O 1
ATOM 632 N N . ARG A 1 87 ? 22.881 -0.760 -13.095 1.00 94.44 87 ARG A N 1
ATOM 633 C CA . ARG A 1 87 ? 21.773 -1.683 -13.388 1.00 94.44 87 ARG A CA 1
ATOM 634 C C . ARG A 1 87 ? 20.425 -1.152 -12.893 1.00 94.44 87 ARG A C 1
ATOM 636 O O . ARG A 1 87 ? 19.416 -1.801 -13.137 1.00 94.44 87 ARG A O 1
ATOM 643 N N . HIS A 1 88 ? 20.388 0.010 -12.232 1.00 95.12 88 HIS A N 1
ATOM 644 C CA . HIS A 1 88 ? 19.137 0.660 -11.828 1.00 95.12 88 HIS A CA 1
ATOM 645 C C . HIS A 1 88 ? 18.196 0.919 -13.014 1.00 95.12 88 HIS A C 1
ATOM 647 O O . HIS A 1 88 ? 16.981 0.897 -12.850 1.00 95.12 88 HIS A O 1
ATOM 653 N N . THR A 1 89 ? 18.754 1.084 -14.215 1.00 96.94 89 THR A N 1
ATOM 654 C CA . THR A 1 89 ? 18.017 1.242 -15.476 1.00 96.94 89 THR A CA 1
ATOM 655 C C . THR A 1 89 ? 17.252 -0.012 -15.903 1.00 96.94 89 THR A C 1
ATOM 657 O O . THR A 1 89 ? 16.394 0.078 -16.772 1.00 96.94 89 THR A O 1
ATOM 660 N N . LEU A 1 90 ? 17.537 -1.174 -15.303 1.00 97.38 90 LEU A N 1
ATOM 661 C CA . LEU A 1 90 ? 16.856 -2.445 -15.572 1.00 97.38 90 LEU A CA 1
ATOM 662 C C . LEU A 1 90 ? 15.732 -2.743 -14.569 1.00 97.38 90 LEU A C 1
ATOM 664 O O . LEU A 1 90 ? 15.053 -3.758 -14.707 1.00 97.38 90 LEU A O 1
ATOM 668 N N . ILE A 1 91 ? 15.553 -1.911 -13.537 1.00 98.25 91 ILE A N 1
ATOM 669 C CA . ILE A 1 91 ? 14.502 -2.114 -12.536 1.00 98.25 91 ILE A CA 1
ATOM 670 C C . ILE A 1 91 ? 13.154 -1.840 -13.192 1.00 98.25 91 ILE A C 1
ATOM 672 O O . ILE A 1 91 ? 12.901 -0.716 -13.624 1.00 98.25 91 ILE A O 1
ATOM 676 N N . THR A 1 92 ? 12.286 -2.850 -13.236 1.00 98.62 92 THR A N 1
ATOM 677 C CA . THR A 1 92 ? 10.934 -2.709 -13.783 1.00 98.62 92 THR A CA 1
ATOM 678 C C . THR A 1 92 ? 9.908 -2.343 -12.717 1.00 98.62 92 THR A C 1
ATOM 680 O O . THR A 1 92 ? 10.130 -2.535 -11.516 1.00 98.62 92 THR A O 1
ATOM 683 N N . VAL A 1 93 ? 8.743 -1.857 -13.150 1.00 98.31 93 VAL A N 1
ATOM 684 C CA . VAL A 1 93 ? 7.599 -1.586 -12.263 1.00 98.31 93 VAL A CA 1
ATOM 685 C C . VAL A 1 93 ? 7.201 -2.846 -11.475 1.00 98.31 93 VAL A C 1
ATOM 687 O O . VAL A 1 93 ? 6.989 -2.785 -10.262 1.00 98.31 93 VAL A O 1
ATOM 690 N N . ARG A 1 94 ? 7.202 -4.024 -12.114 1.00 98.56 94 ARG A N 1
ATOM 691 C CA . ARG A 1 94 ? 6.940 -5.325 -11.473 1.00 98.56 94 ARG A CA 1
ATOM 692 C C . ARG A 1 94 ? 7.915 -5.617 -10.337 1.00 98.56 94 ARG A C 1
ATOM 694 O O . ARG A 1 94 ? 7.479 -6.098 -9.295 1.00 98.56 94 ARG A O 1
ATOM 701 N N . MET A 1 95 ? 9.200 -5.306 -10.523 1.00 98.25 95 MET A N 1
ATOM 702 C CA . MET A 1 95 ? 10.234 -5.518 -9.503 1.00 98.25 95 MET A CA 1
ATOM 703 C C . MET A 1 95 ? 10.011 -4.652 -8.253 1.00 98.25 95 MET A C 1
ATOM 705 O O . MET A 1 95 ? 10.403 -5.043 -7.153 1.00 98.25 95 MET A O 1
ATOM 709 N N . LEU A 1 96 ? 9.387 -3.476 -8.399 1.00 96.75 96 LEU A N 1
ATOM 710 C CA . LEU A 1 96 ? 8.971 -2.659 -7.256 1.00 96.75 96 LEU A CA 1
ATOM 711 C C . LEU A 1 96 ? 7.769 -3.279 -6.531 1.00 96.75 96 LEU A C 1
ATOM 713 O O . LEU A 1 96 ? 7.784 -3.366 -5.304 1.00 96.75 96 LEU A O 1
ATOM 717 N N . LEU A 1 97 ? 6.762 -3.746 -7.277 1.00 97.62 97 LEU A N 1
ATOM 718 C CA . LEU A 1 97 ? 5.539 -4.338 -6.717 1.00 97.62 97 LEU A CA 1
ATOM 719 C C . LEU A 1 97 ? 5.780 -5.663 -5.977 1.00 97.62 97 LEU A C 1
ATOM 721 O O . LEU A 1 97 ? 5.068 -5.961 -5.022 1.00 97.62 97 LEU A O 1
ATOM 725 N N . ASN A 1 98 ? 6.766 -6.458 -6.402 1.00 96.75 98 ASN A N 1
ATOM 726 C CA . ASN A 1 98 ? 7.067 -7.772 -5.820 1.00 96.75 98 ASN A CA 1
ATOM 727 C C . ASN A 1 98 ? 8.342 -7.795 -4.952 1.00 96.75 98 ASN A C 1
ATOM 729 O O . ASN A 1 98 ? 8.793 -8.870 -4.562 1.00 96.75 98 ASN A O 1
ATOM 733 N N . HIS A 1 99 ? 8.927 -6.629 -4.661 1.00 95.75 99 HIS A N 1
ATOM 734 C CA . HIS A 1 99 ? 10.128 -6.484 -3.835 1.00 95.75 99 HIS A CA 1
ATOM 735 C C . HIS A 1 99 ? 11.397 -7.186 -4.363 1.00 95.75 99 HIS A C 1
ATOM 737 O O . HIS A 1 99 ? 12.256 -7.579 -3.575 1.00 95.75 99 HIS A O 1
ATOM 743 N N . THR A 1 100 ? 11.582 -7.291 -5.684 1.00 96.50 100 THR A N 1
ATOM 744 C CA . THR A 1 100 ? 12.801 -7.865 -6.294 1.00 96.50 100 THR A CA 1
ATOM 745 C C . THR A 1 100 ? 13.713 -6.837 -6.970 1.00 96.50 100 THR A C 1
ATOM 747 O O . THR A 1 100 ? 14.625 -7.213 -7.703 1.00 96.50 100 THR A O 1
ATOM 750 N N . SER A 1 101 ? 13.497 -5.537 -6.746 1.00 94.56 101 SER A N 1
ATOM 751 C CA . SER A 1 101 ? 14.295 -4.449 -7.344 1.00 94.56 101 SER A CA 1
ATOM 752 C C . SER A 1 101 ? 15.718 -4.320 -6.794 1.00 94.56 101 SER A C 1
ATOM 754 O O . SER A 1 101 ? 16.563 -3.683 -7.418 1.00 94.56 101 SER A O 1
ATOM 756 N N . GLY A 1 102 ? 15.987 -4.896 -5.619 1.00 91.50 102 GLY A N 1
ATOM 757 C CA . GLY A 1 102 ? 17.257 -4.724 -4.910 1.00 91.50 102 GLY A CA 1
ATOM 758 C C . GLY A 1 102 ? 17.385 -3.384 -4.176 1.00 91.50 102 GLY A C 1
ATOM 759 O O . GLY A 1 102 ? 18.467 -3.069 -3.681 1.00 91.50 102 GLY A O 1
ATOM 760 N N . LEU A 1 103 ? 16.303 -2.598 -4.080 1.00 90.44 103 LEU A N 1
ATOM 761 C CA . LEU A 1 103 ? 16.279 -1.404 -3.237 1.00 90.44 103 LEU A CA 1
ATOM 762 C C . LEU A 1 103 ? 16.445 -1.788 -1.757 1.00 90.44 103 LEU A C 1
ATOM 764 O O . LEU A 1 103 ? 15.791 -2.726 -1.288 1.00 90.44 103 LEU A O 1
ATOM 768 N N . PRO A 1 104 ? 17.287 -1.067 -0.997 1.00 84.62 104 PRO A N 1
ATOM 769 C CA . PRO A 1 104 ? 17.442 -1.326 0.423 1.00 84.62 104 PRO A CA 1
ATOM 770 C C . PRO A 1 104 ? 16.133 -1.021 1.158 1.00 84.62 104 PRO A C 1
ATOM 772 O O . PRO A 1 104 ? 15.519 0.028 0.966 1.00 84.62 104 PRO A O 1
ATOM 775 N N . GLY A 1 105 ? 15.715 -1.928 2.041 1.00 76.44 105 GLY A N 1
ATOM 776 C CA . GLY A 1 105 ? 14.629 -1.647 2.976 1.00 76.44 105 GLY A CA 1
ATOM 777 C C . GLY A 1 105 ? 15.024 -0.580 4.003 1.00 76.44 105 GLY A C 1
ATOM 778 O O . GLY A 1 105 ? 16.202 -0.267 4.192 1.00 76.44 105 GLY A O 1
ATOM 779 N N . THR A 1 106 ? 14.037 -0.077 4.742 1.00 67.44 106 THR A N 1
ATOM 780 C CA . THR A 1 106 ? 14.230 0.891 5.836 1.00 67.44 106 THR A CA 1
ATOM 781 C C . THR A 1 106 ? 15.254 0.430 6.877 1.00 67.44 106 THR A C 1
ATOM 783 O O . THR A 1 106 ? 16.001 1.253 7.394 1.00 67.44 106 THR A O 1
ATOM 786 N N . HIS A 1 107 ? 15.379 -0.876 7.127 1.00 57.81 107 HIS A N 1
ATOM 787 C CA . HIS A 1 107 ? 16.401 -1.406 8.035 1.00 57.81 107 HIS A CA 1
ATOM 788 C C . HIS A 1 107 ? 17.835 -1.242 7.511 1.00 57.81 107 HIS A C 1
ATOM 790 O O . HIS A 1 107 ? 18.723 -0.891 8.282 1.00 57.81 107 HIS A O 1
ATOM 796 N N . ALA A 1 108 ? 18.065 -1.432 6.210 1.00 52.78 108 ALA A N 1
ATOM 797 C CA . ALA A 1 108 ? 19.393 -1.285 5.617 1.00 52.78 108 ALA A CA 1
ATOM 798 C C . ALA A 1 108 ? 19.822 0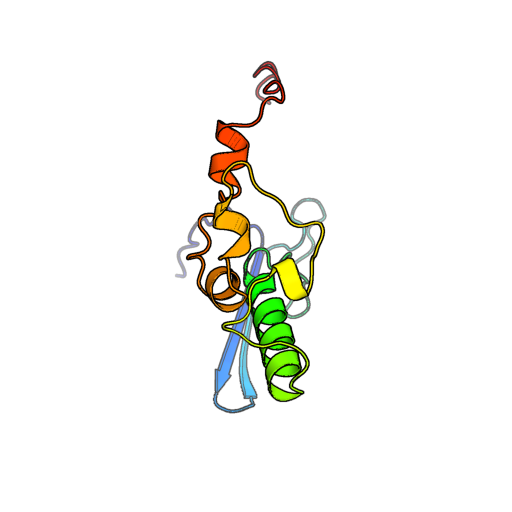.192 5.551 1.00 52.78 108 ALA A C 1
ATOM 800 O O . ALA A 1 108 ? 20.976 0.512 5.835 1.00 52.78 108 ALA A O 1
ATOM 801 N N . ALA A 1 109 ? 18.881 1.102 5.270 1.00 51.09 109 ALA A N 1
ATOM 802 C CA . ALA A 1 109 ? 19.120 2.544 5.328 1.00 51.09 109 ALA A CA 1
ATOM 803 C C . ALA A 1 109 ? 19.425 3.032 6.758 1.00 51.09 109 ALA A C 1
ATOM 805 O O . ALA A 1 109 ? 20.247 3.924 6.932 1.00 51.09 109 ALA A O 1
ATOM 806 N N . MET A 1 110 ? 18.839 2.418 7.794 1.00 43.12 110 MET A N 1
ATOM 807 C CA . MET A 1 110 ? 19.158 2.732 9.196 1.00 43.12 110 MET A CA 1
ATOM 808 C C . MET A 1 110 ? 20.530 2.202 9.642 1.00 43.12 110 MET A C 1
ATOM 810 O O . MET A 1 110 ? 21.172 2.814 10.495 1.00 43.12 110 MET A O 1
ATOM 814 N N . THR A 1 111 ? 21.012 1.092 9.076 1.00 47.97 111 THR A N 1
ATOM 815 C CA . THR A 1 111 ? 22.344 0.545 9.396 1.00 47.97 111 THR A CA 1
ATOM 816 C C . THR A 1 111 ? 23.476 1.153 8.570 1.00 47.97 111 THR A C 1
ATOM 818 O O . THR A 1 111 ? 24.612 1.150 9.033 1.00 47.97 111 THR A O 1
ATOM 821 N N . ALA A 1 112 ? 23.177 1.680 7.379 1.00 49.16 112 ALA A N 1
ATOM 822 C CA . ALA A 1 112 ? 24.153 2.249 6.446 1.00 49.16 112 ALA A CA 1
ATOM 823 C C . ALA A 1 112 ? 24.016 3.775 6.261 1.00 49.16 112 ALA A C 1
ATOM 825 O O . ALA A 1 112 ? 24.610 4.334 5.340 1.00 49.16 112 ALA A O 1
ATOM 826 N N . SER A 1 113 ? 23.234 4.456 7.109 1.00 42.59 113 SER A N 1
ATOM 827 C CA . SER A 1 113 ? 23.113 5.915 7.051 1.00 42.59 113 SER A CA 1
ATOM 828 C C . SER A 1 113 ? 24.456 6.576 7.393 1.00 42.59 113 SER A C 1
ATOM 830 O O . SER A 1 113 ? 25.025 6.261 8.440 1.00 42.59 113 SER A O 1
ATOM 832 N N . PRO A 1 114 ? 24.947 7.534 6.584 1.00 49.53 114 PRO A N 1
ATOM 833 C CA . PRO A 1 114 ? 26.068 8.394 6.964 1.00 49.53 114 PRO A CA 1
ATOM 834 C C . PRO A 1 114 ? 25.682 9.418 8.048 1.00 49.53 114 PRO A C 1
ATOM 836 O O . PRO A 1 114 ? 26.522 10.204 8.480 1.00 49.53 114 PRO A O 1
ATOM 839 N N . TRP A 1 115 ? 24.417 9.441 8.485 1.00 46.81 115 TRP A N 1
ATOM 840 C CA . TRP A 1 115 ? 23.945 10.335 9.534 1.00 46.81 115 TRP A CA 1
ATOM 841 C C . TRP A 1 115 ? 24.382 9.835 10.920 1.00 46.81 115 TRP A C 1
ATOM 843 O O . TRP A 1 115 ? 24.198 8.651 11.224 1.00 46.81 115 TRP A O 1
ATOM 853 N N . PRO A 1 116 ? 24.931 10.704 11.790 1.00 42.34 116 PRO A N 1
ATOM 854 C CA . PRO A 1 116 ? 25.337 10.300 13.127 1.00 42.34 116 PRO A CA 1
ATOM 855 C C . PRO A 1 116 ? 24.128 9.786 13.913 1.00 42.34 116 PRO A C 1
ATOM 857 O O . PRO A 1 116 ? 23.082 10.435 13.989 1.00 42.34 116 PRO A O 1
ATOM 860 N N . LYS A 1 117 ? 24.281 8.599 14.508 1.00 50.38 117 LYS A N 1
ATOM 861 C CA . LYS A 1 117 ? 23.313 8.072 15.472 1.00 50.38 117 LYS A CA 1
ATOM 862 C C . LYS A 1 117 ? 23.240 9.055 16.650 1.00 50.38 117 LYS A C 1
ATOM 864 O O . LYS A 1 117 ? 24.302 9.428 17.154 1.00 50.38 117 LYS A O 1
ATOM 869 N N . PRO A 1 118 ? 22.044 9.466 17.111 1.00 47.59 118 PRO A N 1
ATOM 870 C CA . PRO A 1 118 ? 21.924 10.214 18.356 1.00 47.59 118 PRO A CA 1
ATOM 871 C C . PRO A 1 118 ? 22.622 9.427 19.467 1.00 47.59 118 PRO A C 1
ATOM 873 O O . PRO A 1 118 ? 22.404 8.217 19.591 1.00 47.59 118 PRO A O 1
ATOM 876 N N . SER A 1 119 ? 23.495 10.078 20.238 1.00 54.09 119 SER A N 1
ATOM 877 C CA . SER A 1 119 ? 24.144 9.434 21.378 1.00 54.09 119 SER A CA 1
ATOM 878 C C . SER A 1 119 ? 23.071 8.884 22.315 1.00 54.09 119 SER A C 1
ATOM 880 O O . SER A 1 119 ? 22.077 9.554 22.592 1.00 54.09 119 SER A O 1
ATOM 882 N N . SER A 1 120 ? 23.265 7.664 22.814 1.0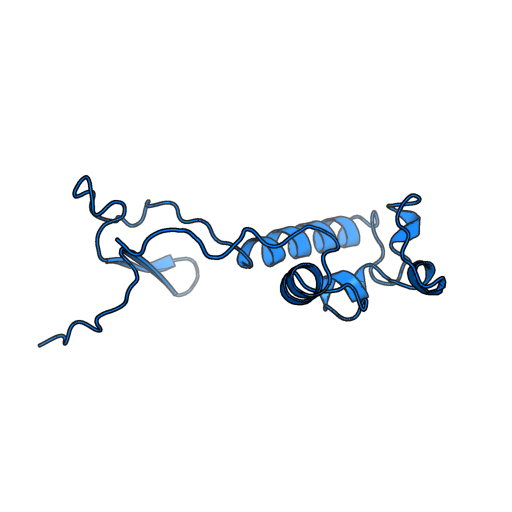0 56.84 120 SER A N 1
ATOM 883 C CA . SER A 1 120 ? 22.360 6.978 23.744 1.00 56.84 120 SER A CA 1
ATOM 884 C C . SER A 1 120 ? 22.372 7.593 25.153 1.00 56.84 120 SER A C 1
ATOM 886 O O . SER A 1 120 ? 22.396 6.881 26.151 1.00 56.84 120 SER A O 1
ATOM 888 N N . SER A 1 121 ? 22.395 8.918 25.251 1.00 50.19 121 SER A N 1
ATOM 889 C CA . SER A 1 121 ? 22.405 9.686 26.492 1.00 50.19 121 SER A CA 1
ATOM 890 C C . SER A 1 121 ? 21.030 10.280 26.799 1.00 50.19 121 SER A C 1
ATOM 892 O O . SER A 1 121 ? 20.941 11.379 27.340 1.00 50.19 121 SER A O 1
ATOM 894 N N . ALA A 1 122 ? 19.951 9.580 26.442 1.00 39.22 122 ALA A N 1
ATOM 895 C CA . ALA A 1 122 ? 18.653 9.861 27.036 1.00 39.22 122 ALA A CA 1
ATOM 896 C C . ALA A 1 122 ? 18.616 9.166 28.410 1.00 39.22 122 ALA A C 1
ATOM 898 O O . ALA A 1 122 ? 18.826 7.949 28.462 1.00 39.22 122 ALA A O 1
ATOM 899 N N . PRO A 1 123 ? 18.411 9.895 29.521 1.00 39.75 123 PRO A N 1
ATOM 900 C CA . PRO A 1 123 ? 18.223 9.265 30.820 1.00 39.75 123 PRO A CA 1
ATOM 901 C C . PRO A 1 123 ? 16.987 8.363 30.764 1.00 39.75 123 PRO A C 1
ATOM 903 O O . PRO A 1 123 ? 15.940 8.765 30.257 1.00 39.75 123 PRO A O 1
ATOM 906 N N . GLN A 1 124 ? 17.135 7.131 31.253 1.00 42.59 124 GLN A N 1
ATOM 907 C CA . GLN A 1 124 ? 16.006 6.231 31.471 1.00 42.59 124 GLN A CA 1
ATOM 908 C C . GLN A 1 124 ? 15.086 6.887 32.508 1.00 42.59 124 GLN A C 1
ATOM 910 O O . GLN A 1 124 ? 15.539 7.197 33.612 1.00 42.59 124 GLN A O 1
ATOM 915 N N . ALA A 1 125 ? 13.838 7.135 32.117 1.00 39.62 125 ALA A N 1
ATOM 916 C CA . ALA A 1 125 ? 12.745 7.552 32.986 1.00 39.62 125 ALA A CA 1
ATOM 917 C C . ALA A 1 125 ? 11.705 6.432 33.031 1.00 39.62 125 ALA A C 1
ATOM 919 O O . ALA A 1 125 ? 11.498 5.800 31.967 1.00 39.62 125 ALA A O 1
#